Protein AF-A0A4D6EVY9-F1 (afdb_monomer_lite)

Foldseek 3Di:
DDDQDDDDPDVVCVVCVVVVHDLVVVCVVPVVSVVVVVRVVSSVCCCVVPPDPDDDDDDDPVVVVVVVVCCVVDPPPDPDDDDDDPPDPVPPPDD

pLDDT: mean 81.03, std 17.89, range [37.88, 96.25]

Organism: NCBI:txid425836

Radius of gyration: 22.59 Å; chains: 1; bounding box: 63×38×38 Å

InterPro domains:
  IPR000392 NifH/frxC family [PF00142] (1-73)
  IPR000392 NifH/frxC family [PTHR42864] (1-87)

Secondary structure (DSSP, 8-state):
----------HHHHHHHHHT--HHHHHTT-GGGHHHHHHHHHHHHHHHHS----------HHHHHHHHHHHHHS-TT-----------SSSS---

Structure (mmCIF, N/CA/C/O backbone):
data_AF-A0A4D6EVY9-F1
#
_entry.id   AF-A0A4D6EVY9-F1
#
loop_
_atom_site.group_PDB
_atom_site.id
_atom_site.type_symbol
_atom_site.label_atom_id
_atom_site.label_alt_id
_atom_site.label_comp_id
_atom_site.label_asym_id
_atom_site.label_entity_id
_atom_site.label_seq_id
_atom_site.pdbx_PDB_ins_code
_atom_site.Cartn_x
_atom_site.Cartn_y
_atom_site.Cartn_z
_atom_site.occupancy
_atom_site.B_iso_or_equiv
_atom_site.auth_seq_id
_atom_site.auth_comp_id
_atom_site.auth_asym_id
_atom_site.auth_atom_id
_atom_site.pdbx_PDB_model_num
ATOM 1 N N . MET A 1 1 ? 7.425 4.510 -15.401 1.00 80.62 1 MET A N 1
ATOM 2 C CA . MET A 1 1 ? 6.475 3.899 -14.455 1.00 80.62 1 MET A CA 1
ATOM 3 C C . MET A 1 1 ? 5.713 5.037 -13.797 1.00 80.62 1 MET A C 1
ATOM 5 O O . MET A 1 1 ? 6.380 5.954 -13.328 1.00 80.62 1 MET A O 1
ATOM 9 N N . PRO A 1 2 ? 4.381 5.067 -13.874 1.00 83.50 2 PRO A N 1
ATOM 10 C CA . PRO A 1 2 ? 3.562 6.061 -13.186 1.00 83.50 2 PRO A CA 1
ATOM 11 C C . PRO A 1 2 ? 3.502 5.772 -11.679 1.00 83.50 2 PRO A C 1
ATOM 13 O O . PRO A 1 2 ? 3.785 4.665 -11.220 1.00 83.50 2 PRO A O 1
ATOM 16 N N . VAL A 1 3 ? 3.188 6.812 -10.914 1.00 86.06 3 VAL A N 1
ATOM 17 C CA . VAL A 1 3 ? 2.993 6.738 -9.465 1.00 86.06 3 VAL A CA 1
ATOM 18 C C . VAL A 1 3 ? 1.491 6.748 -9.219 1.00 86.06 3 VAL A C 1
ATOM 20 O O . VAL A 1 3 ? 0.820 7.672 -9.668 1.00 86.06 3 VAL A O 1
ATOM 23 N N . ILE A 1 4 ? 0.989 5.716 -8.540 1.00 85.31 4 ILE A N 1
ATOM 24 C CA . ILE A 1 4 ? -0.441 5.547 -8.246 1.00 85.31 4 ILE A CA 1
ATOM 25 C C . ILE A 1 4 ? -0.839 6.484 -7.101 1.00 85.31 4 ILE A C 1
ATOM 27 O O . ILE A 1 4 ? -1.604 7.412 -7.310 1.00 85.31 4 ILE A O 1
ATOM 31 N N . GLU A 1 5 ? -0.237 6.308 -5.924 1.00 84.12 5 GLU A N 1
ATOM 32 C CA . GLU A 1 5 ? -0.518 7.117 -4.733 1.00 84.12 5 GLU A CA 1
ATOM 33 C C . GLU A 1 5 ? 0.757 7.294 -3.899 1.00 84.12 5 GLU A C 1
ATOM 35 O O . GLU A 1 5 ? 1.643 6.429 -3.909 1.00 84.12 5 GLU A O 1
ATOM 40 N N . VAL A 1 6 ? 0.849 8.401 -3.156 1.00 85.88 6 VAL A N 1
ATOM 41 C CA . VAL A 1 6 ? 1.964 8.665 -2.237 1.00 85.88 6 VAL A CA 1
ATOM 42 C C . VAL A 1 6 ? 1.455 8.616 -0.805 1.00 85.88 6 VAL A C 1
ATOM 44 O O . VAL A 1 6 ? 0.868 9.567 -0.291 1.00 85.88 6 VAL A O 1
ATOM 47 N N . LEU A 1 7 ? 1.738 7.507 -0.126 1.00 88.25 7 LEU A N 1
ATOM 48 C CA . LEU A 1 7 ? 1.386 7.354 1.278 1.00 88.25 7 LEU A CA 1
ATOM 49 C C . LEU A 1 7 ? 2.437 8.040 2.171 1.00 88.25 7 LEU A C 1
ATOM 51 O O . LEU A 1 7 ? 3.620 7.686 2.089 1.00 88.25 7 LEU A O 1
ATOM 55 N N . PRO A 1 8 ? 2.051 8.991 3.041 1.00 85.56 8 PRO A N 1
ATOM 56 C CA . PRO A 1 8 ? 2.985 9.570 3.994 1.00 85.56 8 PRO A CA 1
ATOM 57 C C . PRO A 1 8 ? 3.399 8.536 5.048 1.00 85.56 8 PRO A C 1
ATOM 59 O O . PRO A 1 8 ? 2.757 7.501 5.239 1.00 85.56 8 PRO A O 1
ATOM 62 N N . ILE A 1 9 ? 4.485 8.825 5.767 1.00 86.19 9 ILE A N 1
ATOM 63 C CA . ILE A 1 9 ? 4.936 7.981 6.877 1.00 86.19 9 ILE A CA 1
ATOM 64 C C . ILE A 1 9 ? 3.935 8.136 8.027 1.00 86.19 9 ILE A C 1
ATOM 66 O O . ILE A 1 9 ? 3.972 9.117 8.768 1.00 86.19 9 ILE A O 1
ATOM 70 N N . ILE A 1 10 ? 3.023 7.172 8.146 1.00 89.12 10 ILE A N 1
ATOM 71 C CA . ILE A 1 10 ? 1.969 7.157 9.160 1.00 89.12 10 ILE A CA 1
ATOM 72 C C . ILE A 1 10 ? 2.301 6.095 10.206 1.00 89.12 10 ILE A C 1
ATOM 74 O O . ILE A 1 10 ? 2.360 4.898 9.917 1.00 89.12 10 ILE A O 1
ATOM 78 N N . GLU A 1 11 ? 2.481 6.540 11.445 1.00 89.50 11 GLU A N 1
ATOM 79 C CA . GLU A 1 11 ? 2.864 5.683 12.569 1.00 89.50 11 GLU A CA 1
ATOM 80 C C . GLU A 1 11 ? 1.806 4.615 12.887 1.00 89.50 11 GLU A C 1
ATOM 82 O O . GLU A 1 11 ? 2.130 3.481 13.250 1.00 89.50 11 GLU A O 1
ATOM 87 N N . ASP A 1 12 ? 0.534 4.932 12.659 1.00 90.06 12 ASP A N 1
ATOM 88 C CA . ASP A 1 12 ? -0.581 4.019 12.904 1.00 90.06 12 ASP A CA 1
ATOM 89 C C . ASP A 1 12 ? -0.513 2.751 12.039 1.00 90.06 12 ASP A C 1
ATOM 91 O O . ASP A 1 12 ? -0.923 1.676 12.486 1.00 90.06 12 ASP A O 1
ATOM 95 N N . ILE A 1 13 ? 0.084 2.832 10.840 1.00 92.50 13 ILE A N 1
ATOM 96 C CA . ILE A 1 13 ? 0.347 1.660 9.987 1.00 92.50 13 ILE A CA 1
ATOM 97 C C . ILE A 1 13 ? 1.287 0.698 10.720 1.00 92.50 13 ILE A C 1
ATOM 99 O O . ILE A 1 13 ? 1.046 -0.510 10.776 1.00 92.50 13 ILE A O 1
ATOM 103 N N . ARG A 1 14 ? 2.353 1.226 11.333 1.00 93.56 14 ARG A N 1
ATOM 104 C CA . ARG A 1 14 ? 3.315 0.425 12.097 1.00 93.56 14 ARG A CA 1
ATOM 105 C C . ARG A 1 14 ? 2.648 -0.199 13.320 1.00 93.56 14 ARG A C 1
ATOM 107 O O . ARG A 1 14 ? 2.828 -1.391 13.576 1.00 93.56 14 ARG A O 1
ATOM 114 N N . VAL A 1 15 ? 1.851 0.579 14.054 1.00 91.94 15 VAL A N 1
ATOM 115 C CA . VAL A 1 15 ? 1.115 0.103 15.237 1.00 91.94 15 VAL A CA 1
ATOM 116 C C . VAL A 1 15 ? 0.123 -1.004 14.866 1.00 91.94 15 VAL A C 1
ATOM 118 O O . VAL A 1 15 ? 0.027 -1.997 15.591 1.00 91.94 15 VAL A O 1
ATOM 121 N N . SER A 1 16 ? -0.551 -0.894 13.719 1.00 94.06 16 SER A N 1
ATOM 122 C CA . SER A 1 16 ? -1.425 -1.939 13.169 1.00 94.06 16 SER A CA 1
ATOM 123 C C . SER A 1 16 ? -0.693 -3.274 13.003 1.00 94.06 16 SER A C 1
ATOM 125 O O . SER A 1 16 ? -1.193 -4.311 13.449 1.00 94.06 16 SER A O 1
ATOM 127 N N . ARG A 1 17 ? 0.539 -3.257 12.476 1.00 94.56 17 ARG A N 1
ATOM 128 C CA . ARG A 1 17 ? 1.363 -4.471 12.333 1.00 94.56 17 ARG A CA 1
ATOM 129 C C . ARG A 1 17 ? 1.757 -5.076 13.677 1.00 94.56 17 ARG A C 1
ATOM 131 O O . ARG A 1 17 ? 1.686 -6.291 13.822 1.00 94.56 17 ARG A O 1
ATOM 138 N N . VAL A 1 18 ? 2.108 -4.251 14.666 1.00 95.81 18 VAL A N 1
ATOM 139 C CA . VAL A 1 18 ? 2.434 -4.725 16.027 1.00 95.81 18 VAL A CA 1
ATOM 140 C C . VAL A 1 18 ? 1.217 -5.369 16.699 1.00 95.81 18 VAL A C 1
ATOM 142 O O . VAL A 1 18 ? 1.356 -6.364 17.404 1.00 95.81 18 VA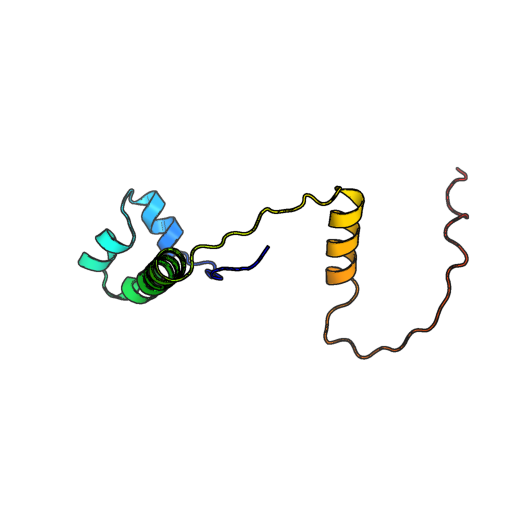L A O 1
ATOM 145 N N . LYS A 1 19 ? 0.017 -4.833 16.456 1.00 92.75 19 LYS A N 1
ATOM 146 C CA . LYS A 1 19 ? -1.243 -5.369 16.991 1.00 92.75 19 LYS A CA 1
ATOM 147 C C . LYS A 1 19 ? -1.777 -6.579 16.213 1.00 92.75 19 LYS A C 1
ATOM 149 O O . LYS A 1 19 ? -2.745 -7.186 16.665 1.00 92.75 19 LYS A O 1
ATOM 154 N N . GLY A 1 20 ? -1.188 -6.916 15.062 1.00 95.31 20 GLY A N 1
ATOM 155 C CA . GLY A 1 20 ? -1.646 -8.011 14.201 1.00 95.31 20 GLY A CA 1
ATOM 156 C C . GLY A 1 20 ? -3.037 -7.787 13.600 1.00 95.31 20 GLY A C 1
ATOM 157 O O . GLY A 1 20 ? -3.721 -8.756 13.290 1.00 95.31 20 GLY A O 1
ATOM 158 N N . LYS A 1 21 ? -3.464 -6.527 13.468 1.00 94.44 21 LYS A N 1
ATOM 159 C CA . LYS A 1 21 ? -4.783 -6.134 12.947 1.00 94.44 21 LYS A CA 1
ATOM 160 C C . LYS A 1 21 ? -4.625 -5.224 11.746 1.00 94.44 21 LYS A C 1
ATOM 162 O O . LYS A 1 21 ? -3.634 -4.503 11.653 1.00 94.44 21 LYS A O 1
ATOM 167 N N . THR A 1 22 ? -5.601 -5.207 10.851 1.00 94.19 22 THR A N 1
ATOM 168 C CA . THR A 1 22 ? -5.638 -4.215 9.769 1.00 94.19 22 THR A CA 1
ATOM 169 C C . THR A 1 22 ? -6.111 -2.857 10.288 1.00 94.19 22 THR A C 1
ATOM 171 O O . THR A 1 22 ? -6.766 -2.758 11.327 1.00 94.19 22 THR A O 1
ATOM 174 N N . LEU A 1 23 ? -5.804 -1.787 9.553 1.00 93.12 23 LEU A N 1
ATOM 175 C CA . LEU A 1 23 ? -6.300 -0.453 9.895 1.00 93.12 23 LEU A CA 1
ATOM 176 C C . LEU A 1 23 ? -7.830 -0.385 9.853 1.00 93.12 23 LEU A C 1
ATOM 178 O O . LEU A 1 23 ? -8.423 0.231 10.730 1.00 93.12 23 LEU A O 1
ATOM 182 N N . PHE A 1 24 ? -8.468 -1.088 8.913 1.00 94.69 24 PHE A N 1
ATOM 183 C CA . PHE A 1 24 ? -9.928 -1.174 8.821 1.00 94.69 24 PHE A CA 1
ATOM 184 C C . PHE A 1 24 ? -10.555 -1.825 10.062 1.00 94.69 24 PHE A C 1
ATOM 186 O O . PHE A 1 24 ? -11.587 -1.367 10.547 1.00 94.69 24 PHE A O 1
ATOM 193 N N . GLU A 1 25 ? -9.911 -2.848 10.627 1.00 93.94 25 GLU A N 1
ATOM 194 C CA . GLU A 1 25 ? -10.341 -3.453 11.894 1.00 93.94 25 GLU A CA 1
ATOM 195 C C . GLU A 1 25 ? -10.121 -2.508 13.081 1.00 93.94 25 GLU A C 1
ATOM 197 O O . GLU A 1 25 ? -10.961 -2.422 13.978 1.00 93.94 25 GLU A O 1
ATOM 202 N N . MET A 1 26 ? -8.994 -1.789 13.100 1.00 92.06 26 MET A N 1
A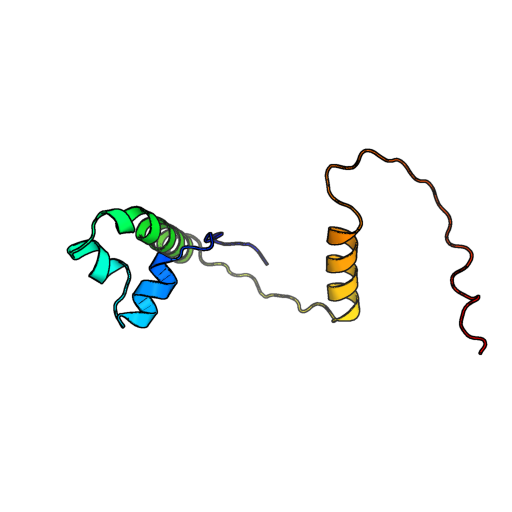TOM 203 C CA . MET A 1 26 ? -8.680 -0.839 14.169 1.00 92.06 26 MET A CA 1
ATOM 204 C C . MET A 1 26 ? -9.610 0.377 14.168 1.00 92.06 26 MET A C 1
ATOM 206 O O . MET A 1 26 ? -9.991 0.827 15.247 1.00 92.06 26 MET A O 1
ATOM 210 N N . VAL A 1 27 ? -10.046 0.847 12.995 1.00 93.94 27 VAL A N 1
ATOM 211 C CA . VAL A 1 27 ? -11.017 1.946 12.853 1.00 93.94 27 VAL A CA 1
ATOM 212 C C . VAL A 1 27 ? -12.327 1.663 13.587 1.00 93.94 27 VAL A C 1
ATOM 214 O O . VAL A 1 27 ? -12.939 2.591 14.111 1.00 93.94 27 VAL A O 1
ATOM 217 N N . GLY A 1 28 ? -12.737 0.394 13.696 1.00 89.50 28 GLY A N 1
ATOM 218 C CA . GLY A 1 28 ? -13.941 0.021 14.441 1.00 89.50 28 GLY A CA 1
ATOM 219 C C . GLY A 1 28 ? -13.883 0.385 15.931 1.00 89.50 28 GLY A C 1
ATOM 220 O O . GLY A 1 28 ? -14.917 0.644 16.538 1.00 89.50 28 GLY A O 1
ATOM 221 N N . SER A 1 29 ? -12.686 0.424 16.524 1.00 90.12 29 SER A N 1
ATOM 222 C CA . SER A 1 29 ? -12.468 0.878 17.909 1.00 90.12 29 SER A CA 1
ATOM 223 C C . SER A 1 29 ? -11.931 2.307 17.989 1.00 90.12 29 SER A C 1
ATOM 225 O O . SER A 1 29 ? -12.153 2.988 18.985 1.00 90.12 29 SER A O 1
ATOM 227 N N . GLU A 1 30 ? -11.222 2.758 16.955 1.00 91.25 30 GLU A N 1
ATOM 228 C CA . GLU A 1 30 ? -10.525 4.038 16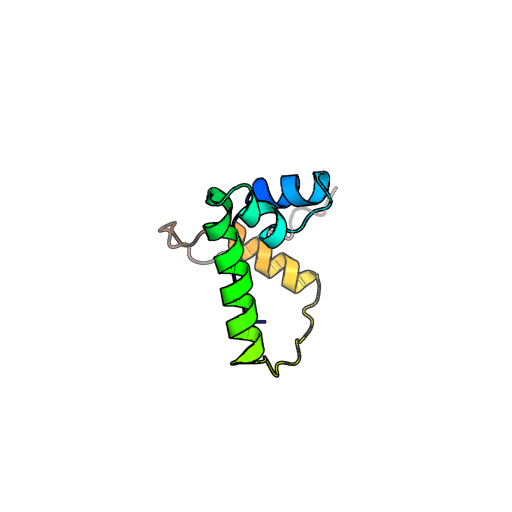.924 1.00 91.25 30 GLU A CA 1
ATOM 229 C C . GLU A 1 30 ? -10.825 4.792 15.611 1.00 91.25 30 GLU A C 1
ATOM 231 O O . GLU A 1 30 ? -10.057 4.728 14.646 1.00 91.25 30 GLU A O 1
ATOM 236 N N . PRO A 1 31 ? -11.948 5.534 15.547 1.00 92.31 31 PRO A N 1
ATOM 237 C CA . PRO A 1 31 ? -12.392 6.204 14.322 1.00 92.31 31 PRO A CA 1
ATOM 238 C C . PRO A 1 31 ? -11.431 7.279 13.796 1.00 92.31 31 PRO A C 1
ATOM 240 O O . PRO A 1 31 ? -11.545 7.685 12.639 1.00 92.31 31 PRO A O 1
ATOM 243 N N . SER A 1 32 ? -10.478 7.740 14.615 1.00 90.38 32 SER A N 1
ATOM 244 C CA . SER A 1 32 ? -9.436 8.683 14.194 1.00 90.38 32 SER A CA 1
ATOM 245 C C . SER A 1 32 ? -8.559 8.118 13.077 1.00 90.38 32 SER A C 1
ATOM 247 O O . SER A 1 32 ? -8.015 8.901 12.317 1.00 90.38 32 SER A O 1
ATOM 249 N N . LEU A 1 33 ? -8.475 6.794 12.905 1.00 90.00 33 LEU A N 1
ATOM 250 C CA . LEU A 1 33 ? -7.665 6.137 11.870 1.00 90.00 33 LEU A CA 1
ATOM 251 C C . LEU A 1 33 ? -8.318 6.123 10.478 1.00 90.00 33 LEU A C 1
ATOM 253 O O . LEU A 1 33 ? -7.720 5.660 9.503 1.00 90.00 33 LEU A O 1
ATOM 257 N N . ASN A 1 34 ? -9.546 6.634 10.356 1.00 91.88 34 ASN A N 1
ATOM 258 C CA . ASN A 1 34 ? -10.314 6.553 9.116 1.00 91.88 34 ASN A CA 1
ATOM 259 C C . ASN A 1 34 ? -9.671 7.359 7.968 1.00 91.88 34 ASN A C 1
ATOM 261 O O . ASN A 1 34 ? -9.820 6.998 6.804 1.00 91.88 34 ASN A O 1
ATOM 265 N N . TYR A 1 35 ? -8.894 8.408 8.273 1.00 90.25 35 TYR A N 1
ATOM 266 C CA . TYR A 1 35 ? -8.150 9.148 7.243 1.00 90.25 35 TYR A CA 1
ATOM 267 C C . TYR A 1 35 ? -7.104 8.268 6.543 1.00 90.25 35 TYR A C 1
ATOM 269 O O . TYR A 1 35 ? -6.927 8.390 5.337 1.00 90.25 35 TYR A O 1
ATOM 277 N N . VAL A 1 36 ? -6.460 7.346 7.269 1.00 90.56 36 VAL A N 1
ATOM 278 C CA . VAL A 1 36 ? -5.475 6.419 6.691 1.00 90.56 36 VAL A CA 1
ATOM 279 C C . VAL A 1 36 ? -6.160 5.429 5.757 1.00 90.56 36 VAL A C 1
ATOM 281 O O . VAL A 1 36 ? -5.644 5.101 4.694 1.00 90.56 36 VAL A O 1
ATOM 284 N N . CYS A 1 37 ? -7.352 4.971 6.147 1.00 92.19 37 CYS A N 1
ATOM 285 C CA . CYS A 1 37 ? -8.138 4.037 5.351 1.00 92.19 37 CYS A CA 1
ATOM 286 C C . CYS A 1 37 ? -8.556 4.639 4.007 1.00 92.19 37 CYS A C 1
ATOM 288 O O . CYS A 1 37 ? -8.595 3.907 3.022 1.00 92.19 37 CYS A O 1
ATOM 290 N N . LYS A 1 38 ? -8.798 5.957 3.942 1.00 91.75 38 LYS A N 1
ATOM 291 C CA . LYS A 1 38 ? -9.114 6.642 2.680 1.00 91.75 38 LYS A CA 1
ATOM 2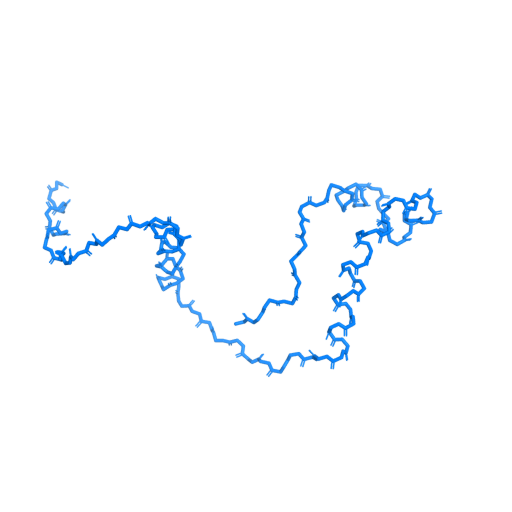92 C C . LYS A 1 38 ? -8.018 6.479 1.635 1.00 91.75 38 LYS A C 1
ATOM 294 O O . LYS A 1 38 ? -8.346 6.053 0.543 1.00 91.75 38 LYS A O 1
ATOM 299 N N . TYR A 1 39 ? -6.741 6.647 1.991 1.00 92.38 39 TYR A N 1
ATOM 300 C CA . TYR A 1 39 ? -5.642 6.417 1.041 1.00 92.38 39 TYR A CA 1
ATOM 301 C C . TYR A 1 39 ? -5.690 5.019 0.412 1.00 92.38 39 TYR A C 1
ATOM 303 O O . TYR A 1 39 ? -5.486 4.861 -0.785 1.00 92.38 39 TYR A O 1
ATOM 311 N N . TYR A 1 40 ? -5.986 3.986 1.206 1.00 93.19 40 TYR A N 1
ATOM 312 C CA . TYR A 1 40 ? -6.090 2.621 0.685 1.00 93.19 40 TYR A CA 1
ATOM 313 C C . TYR A 1 40 ? -7.338 2.397 -0.174 1.00 93.19 40 TYR A C 1
ATOM 315 O O . TYR A 1 40 ? -7.283 1.598 -1.108 1.00 93.19 40 TYR A O 1
ATOM 323 N N . LEU A 1 41 ? -8.446 3.079 0.129 1.00 94.00 41 LEU A N 1
ATOM 324 C CA . LEU A 1 41 ? -9.653 3.049 -0.698 1.00 94.00 41 LEU A CA 1
ATOM 325 C C . LEU A 1 41 ? -9.432 3.778 -2.025 1.00 94.00 41 LEU A C 1
ATOM 327 O O . LEU A 1 41 ? -9.773 3.229 -3.064 1.00 94.00 41 LEU A O 1
ATOM 331 N N . ASP A 1 42 ? -8.778 4.937 -2.000 1.00 91.81 42 ASP A N 1
ATOM 332 C CA . ASP A 1 42 ? -8.457 5.717 -3.196 1.00 91.81 42 ASP A CA 1
ATOM 333 C C . ASP A 1 42 ? -7.532 4.916 -4.137 1.00 91.81 42 ASP A C 1
ATOM 335 O O . ASP A 1 42 ? -7.787 4.820 -5.339 1.00 91.81 42 ASP A O 1
ATOM 339 N N . ILE A 1 43 ? -6.525 4.222 -3.583 1.00 92.50 43 ILE A N 1
ATOM 340 C CA . ILE A 1 43 ? -5.677 3.279 -4.336 1.00 92.50 43 ILE A CA 1
ATOM 341 C C . ILE A 1 43 ? -6.511 2.147 -4.943 1.00 92.50 43 ILE A C 1
ATOM 343 O O . ILE A 1 43 ? -6.312 1.781 -6.104 1.00 92.50 43 ILE A O 1
ATOM 347 N N . ALA A 1 44 ? -7.420 1.557 -4.162 1.00 93.69 44 ALA A N 1
ATOM 348 C CA . ALA A 1 44 ? -8.261 0.467 -4.641 1.00 93.69 44 ALA A CA 1
ATOM 349 C C . ALA A 1 44 ? -9.155 0.929 -5.800 1.00 93.69 44 ALA A C 1
ATOM 351 O O . ALA A 1 44 ? -9.213 0.256 -6.830 1.00 93.69 44 ALA A O 1
ATOM 352 N N . ASP A 1 45 ? -9.780 2.098 -5.672 1.00 93.50 45 ASP A N 1
ATOM 353 C CA . ASP A 1 45 ? -10.617 2.691 -6.712 1.00 93.50 45 ASP A CA 1
ATOM 354 C C . ASP A 1 45 ? -9.811 2.983 -7.985 1.00 93.50 45 ASP A C 1
ATOM 356 O O . ASP A 1 45 ? -10.273 2.688 -9.094 1.00 93.50 45 ASP A O 1
ATOM 360 N N . GLN A 1 46 ? -8.581 3.488 -7.861 1.00 89.62 46 GLN A N 1
ATOM 361 C CA . GLN A 1 46 ? -7.705 3.726 -9.010 1.00 89.62 46 GLN A CA 1
ATOM 362 C C . GLN A 1 46 ? -7.333 2.424 -9.731 1.00 89.62 46 GLN A C 1
ATOM 364 O O . GLN A 1 46 ? -7.449 2.350 -10.954 1.00 89.62 46 GLN A O 1
ATOM 369 N N . ILE A 1 47 ? -6.950 1.379 -8.992 1.00 90.50 47 ILE A N 1
ATOM 370 C CA . ILE A 1 47 ? -6.589 0.076 -9.575 1.00 90.50 47 ILE A CA 1
ATOM 371 C C . ILE A 1 47 ? -7.790 -0.565 -10.282 1.00 90.50 47 ILE A C 1
ATOM 373 O O . ILE A 1 47 ? -7.634 -1.156 -11.352 1.00 90.50 47 ILE A O 1
ATOM 377 N N . LEU A 1 48 ? -8.986 -0.455 -9.696 1.00 92.50 48 LEU A N 1
ATOM 378 C CA . LEU A 1 48 ? -10.209 -1.031 -10.255 1.00 92.50 48 LEU A CA 1
ATOM 379 C C . LEU A 1 48 ? -10.715 -0.264 -11.482 1.00 92.50 48 LEU A C 1
ATOM 381 O O . LEU A 1 48 ? -11.238 -0.880 -12.411 1.00 92.50 48 LEU A O 1
ATOM 385 N N . SER A 1 49 ? -10.582 1.063 -11.490 1.00 91.69 49 SER A N 1
ATOM 386 C CA . SER A 1 49 ? -11.102 1.914 -12.567 1.00 91.69 49 SER A CA 1
ATOM 387 C C . SER A 1 49 ? -10.141 2.067 -13.746 1.00 91.69 49 SER A C 1
ATOM 389 O O . SER A 1 49 ? -10.591 2.151 -14.890 1.00 91.69 49 SER A O 1
ATOM 391 N N . GLN A 1 50 ? -8.832 2.110 -13.490 1.00 85.25 50 GLN A N 1
ATOM 392 C CA . GLN A 1 50 ? -7.801 2.380 -14.492 1.00 85.25 50 GLN A CA 1
ATOM 393 C C . GLN A 1 50 ? -6.599 1.445 -14.296 1.00 85.25 50 GLN A C 1
ATOM 395 O O . GLN A 1 50 ? -5.525 1.888 -13.883 1.00 85.25 50 GLN A O 1
ATOM 400 N N . PRO A 1 51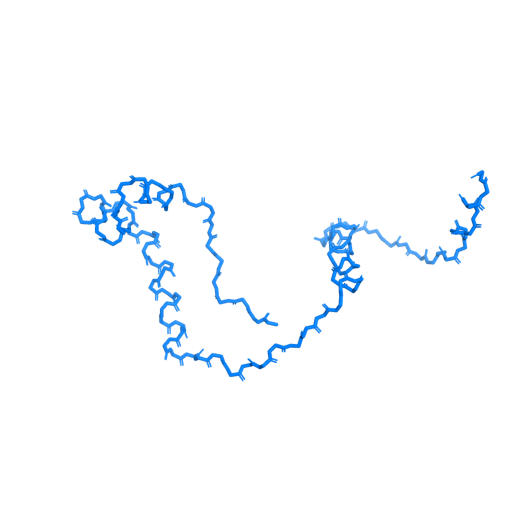 ? -6.747 0.142 -14.600 1.00 81.44 51 PRO A N 1
ATOM 401 C CA . PRO A 1 51 ? -5.631 -0.785 -14.517 1.00 81.44 51 PRO A CA 1
ATOM 402 C C . PRO A 1 51 ? -4.553 -0.398 -15.534 1.00 81.44 51 PRO A C 1
ATOM 404 O O . PRO A 1 51 ? -4.818 -0.219 -16.726 1.00 81.44 51 PRO A O 1
ATOM 407 N N . GLU A 1 52 ? -3.316 -0.277 -15.069 1.00 80.00 52 GLU A N 1
ATOM 408 C CA . GLU A 1 52 ? -2.206 0.097 -15.933 1.00 80.00 52 GLU A CA 1
ATOM 409 C C . GLU A 1 52 ? -1.781 -1.067 -16.836 1.00 80.00 52 GLU A C 1
ATOM 411 O O . GLU A 1 52 ? -1.439 -2.151 -16.370 1.00 80.00 52 GLU A O 1
ATOM 416 N N . GLY A 1 53 ? -1.764 -0.834 -18.149 1.00 82.69 53 GLY A N 1
ATOM 417 C CA . GLY A 1 53 ? -1.307 -1.800 -19.158 1.00 82.69 53 GLY A CA 1
ATOM 418 C C . GLY A 1 53 ? 0.158 -1.630 -19.570 1.00 82.69 53 GLY A C 1
ATOM 419 O O . GLY A 1 53 ? 0.527 -1.997 -20.686 1.00 82.69 53 GLY A O 1
ATOM 420 N N . ILE A 1 54 ? 0.985 -0.992 -18.739 1.00 86.12 54 ILE A N 1
ATOM 421 C CA . ILE A 1 54 ? 2.366 -0.660 -19.101 1.00 86.12 54 ILE A CA 1
ATOM 422 C C . ILE A 1 54 ? 3.318 -1.842 -18.887 1.00 86.12 54 ILE A C 1
ATOM 424 O O . ILE A 1 54 ? 3.297 -2.495 -17.850 1.00 86.12 54 ILE A O 1
ATOM 428 N N . VAL A 1 55 ? 4.217 -2.071 -19.849 1.00 88.69 55 VAL A N 1
ATOM 429 C CA . VAL A 1 55 ? 5.364 -2.980 -19.692 1.00 88.69 55 VAL A CA 1
ATOM 430 C C . VAL A 1 55 ? 6.582 -2.134 -19.310 1.00 88.69 55 VAL A C 1
ATOM 432 O O . VAL A 1 55 ? 7.046 -1.346 -20.145 1.00 88.69 55 VAL A O 1
ATOM 435 N N . PRO A 1 56 ? 7.093 -2.228 -18.066 1.00 88.88 56 PRO A N 1
ATOM 436 C CA . PRO A 1 56 ? 8.268 -1.473 -17.651 1.00 88.88 56 PRO A CA 1
ATOM 437 C C . PRO A 1 56 ? 9.491 -1.835 -18.498 1.00 88.88 56 PRO A C 1
ATOM 439 O O . PRO A 1 56 ? 9.685 -2.989 -18.871 1.00 88.88 56 PRO A O 1
ATOM 442 N N . LYS A 1 57 ? 10.329 -0.835 -18.782 1.00 91.00 57 LYS A N 1
ATOM 443 C CA . LYS A 1 57 ? 11.662 -1.042 -19.354 1.00 91.00 57 LYS A CA 1
ATOM 444 C C . LYS A 1 57 ? 12.684 -0.829 -18.253 1.00 91.00 57 LYS A C 1
ATOM 446 O O . LYS A 1 57 ? 12.686 0.228 -17.623 1.00 91.00 57 LYS A O 1
ATOM 451 N N . GLU A 1 58 ? 13.508 -1.840 -18.025 1.00 91.00 58 GLU A N 1
ATOM 452 C CA . GLU A 1 58 ? 14.591 -1.780 -17.051 1.00 91.00 58 GLU A CA 1
ATOM 453 C C . GLU A 1 58 ? 15.646 -0.753 -17.485 1.00 91.00 58 GLU A C 1
ATOM 455 O O . GLU A 1 58 ? 15.893 -0.558 -18.677 1.00 91.00 58 GLU A O 1
ATOM 460 N N . ILE A 1 59 ? 16.248 -0.082 -16.503 1.00 93.81 59 ILE A N 1
ATOM 461 C CA . ILE A 1 59 ? 17.318 0.904 -16.685 1.00 93.81 59 ILE A CA 1
ATOM 462 C C . ILE A 1 59 ? 18.580 0.325 -16.031 1.00 93.81 59 ILE A C 1
ATOM 464 O O . ILE A 1 59 ? 18.479 -0.178 -14.911 1.00 93.81 59 ILE A O 1
ATOM 468 N N . PRO A 1 60 ? 19.759 0.382 -16.678 1.00 96.25 60 PRO A N 1
ATOM 469 C CA . PRO A 1 60 ? 20.994 -0.125 -16.089 1.00 96.25 60 PRO A CA 1
ATOM 470 C C . PRO A 1 60 ? 21.448 0.732 -14.898 1.00 96.25 60 PRO A C 1
ATOM 472 O O . PRO A 1 60 ? 21.304 1.955 -14.911 1.00 96.25 60 PRO A O 1
ATOM 475 N N . ASP A 1 61 ? 22.092 0.108 -13.910 1.00 95.06 61 ASP A N 1
ATOM 476 C CA . ASP A 1 61 ? 22.511 0.749 -12.652 1.00 95.06 61 ASP A CA 1
ATOM 477 C C . ASP A 1 61 ? 23.249 2.075 -12.850 1.00 95.06 61 ASP A C 1
ATOM 479 O O . ASP A 1 61 ? 22.965 3.057 -12.171 1.00 95.06 61 ASP A O 1
ATOM 483 N N . ARG A 1 62 ? 24.174 2.145 -13.817 1.00 94.56 62 ARG A N 1
ATOM 484 C CA . ARG A 1 62 ? 24.920 3.378 -14.116 1.00 94.56 62 ARG A CA 1
ATOM 485 C C . ARG A 1 62 ? 23.989 4.547 -14.448 1.00 94.56 62 ARG A C 1
ATOM 487 O O . ARG A 1 62 ? 24.229 5.663 -13.993 1.00 94.56 62 ARG A O 1
ATOM 494 N N . GLU A 1 63 ? 22.963 4.299 -15.254 1.00 93.25 63 GLU A N 1
ATOM 495 C CA . GLU A 1 63 ? 21.982 5.315 -15.637 1.00 93.25 63 GLU A CA 1
ATOM 496 C C . GLU A 1 63 ? 21.057 5.650 -14.467 1.00 93.25 63 GLU A C 1
ATOM 498 O O . GLU A 1 63 ? 20.793 6.827 -14.229 1.00 93.25 63 GLU A O 1
ATOM 503 N N . LEU A 1 64 ? 20.648 4.647 -13.682 1.00 93.25 64 LEU A N 1
ATOM 504 C CA . LEU A 1 64 ? 19.852 4.850 -12.471 1.00 93.25 64 LEU A CA 1
ATOM 505 C C . LEU A 1 64 ? 20.582 5.745 -11.456 1.00 93.25 64 LEU A C 1
ATOM 507 O O . LEU A 1 64 ? 20.020 6.734 -10.986 1.00 93.25 64 LEU A O 1
ATOM 511 N N . PHE A 1 65 ? 21.846 5.444 -11.143 1.00 93.62 65 PHE A N 1
ATOM 512 C CA . PHE A 1 65 ? 22.648 6.239 -10.211 1.00 93.62 65 PHE A CA 1
ATOM 513 C C . PHE A 1 65 ? 22.936 7.644 -10.740 1.00 93.62 65 PHE A C 1
ATOM 515 O O . PHE A 1 65 ? 22.902 8.594 -9.957 1.00 93.62 65 PHE A O 1
ATOM 522 N N . SER A 1 66 ? 23.187 7.797 -12.046 1.00 93.00 66 SER A N 1
ATOM 523 C CA . SER A 1 66 ? 23.339 9.122 -12.660 1.00 93.00 66 SER A CA 1
ATOM 524 C C . SER A 1 66 ? 22.062 9.946 -12.501 1.00 93.00 66 SER A C 1
ATOM 526 O O . SER A 1 66 ? 22.128 11.067 -12.008 1.00 93.00 66 SER A O 1
ATOM 528 N N . LEU A 1 67 ? 20.901 9.365 -12.825 1.00 90.31 67 LEU A N 1
ATOM 529 C CA . LEU A 1 67 ? 19.599 10.027 -12.722 1.00 90.31 67 LEU A CA 1
ATOM 530 C C . LEU A 1 67 ? 19.306 10.495 -11.290 1.00 90.31 67 LEU A C 1
ATOM 532 O O . LEU A 1 67 ? 18.889 11.631 -11.076 1.00 90.31 67 LEU A O 1
ATOM 536 N N . LEU A 1 68 ? 19.539 9.624 -10.305 1.00 89.50 68 LEU A N 1
ATOM 537 C CA . LEU A 1 68 ? 19.353 9.965 -8.896 1.00 89.50 68 LEU A CA 1
ATOM 538 C C . LEU A 1 68 ? 20.331 11.060 -8.455 1.00 89.50 68 LEU A C 1
ATOM 540 O O . LEU A 1 68 ? 19.926 12.003 -7.780 1.00 89.50 68 LEU A O 1
ATOM 544 N N . SER A 1 69 ? 21.600 10.975 -8.863 1.00 89.88 69 SER A N 1
ATOM 545 C CA . SER A 1 69 ? 22.619 11.973 -8.508 1.00 89.88 69 SER A CA 1
ATOM 546 C C . SER A 1 69 ? 22.278 13.352 -9.069 1.00 89.88 69 SER A C 1
ATOM 548 O O . SER A 1 69 ? 22.378 14.343 -8.349 1.00 89.88 69 SER A O 1
ATOM 550 N N . ASP A 1 70 ? 21.804 13.419 -10.313 1.00 87.25 70 ASP A N 1
ATOM 551 C CA . ASP A 1 70 ? 21.380 14.669 -10.946 1.00 87.25 70 ASP A CA 1
ATOM 552 C C . ASP A 1 70 ? 20.215 15.334 -10.191 1.00 87.25 70 ASP A C 1
ATOM 554 O O . ASP A 1 70 ? 20.209 16.560 -10.044 1.00 87.25 70 ASP A O 1
ATOM 558 N N . LEU A 1 71 ? 19.275 14.540 -9.655 1.00 85.69 71 LEU A N 1
ATOM 559 C CA . LEU A 1 71 ? 18.161 15.021 -8.825 1.00 85.69 71 LEU A CA 1
ATOM 560 C C . LEU A 1 71 ? 18.629 15.595 -7.478 1.00 85.69 71 LEU A C 1
ATOM 562 O O . LEU A 1 71 ? 18.079 16.595 -7.018 1.00 85.69 71 LEU A O 1
ATOM 566 N N . TYR A 1 72 ? 19.645 14.995 -6.851 1.00 83.31 72 TYR A N 1
ATOM 567 C CA . TYR A 1 72 ? 20.203 15.497 -5.589 1.00 83.31 72 TYR A CA 1
ATOM 568 C C . TYR A 1 72 ? 21.090 16.733 -5.778 1.00 83.31 72 TYR A C 1
ATOM 570 O O . TYR A 1 72 ? 21.116 17.611 -4.914 1.00 83.31 72 TYR A O 1
ATOM 578 N N . LEU A 1 73 ? 21.830 16.804 -6.888 1.00 81.75 73 LEU A N 1
ATOM 579 C CA . LEU A 1 73 ? 22.813 17.861 -7.139 1.00 81.75 73 LEU A CA 1
ATOM 580 C C . LEU A 1 73 ? 22.202 19.128 -7.756 1.00 81.75 73 LEU A C 1
ATOM 582 O O . LEU A 1 73 ? 22.779 20.204 -7.603 1.00 81.75 73 LEU A O 1
ATOM 586 N N . ASN A 1 74 ? 21.036 19.029 -8.407 1.00 78.12 74 ASN A N 1
ATOM 587 C CA . ASN A 1 74 ? 20.329 20.164 -9.007 1.00 78.12 74 ASN A CA 1
ATOM 588 C C . ASN A 1 74 ? 18.917 20.325 -8.412 1.00 78.12 74 ASN A C 1
ATOM 590 O O . ASN A 1 74 ? 17.927 20.023 -9.086 1.00 78.12 74 ASN A O 1
ATOM 594 N N . PRO A 1 75 ? 18.781 20.814 -7.164 1.00 73.19 75 PRO A N 1
ATOM 595 C CA . PRO A 1 75 ? 17.470 21.031 -6.573 1.00 73.19 75 PRO A CA 1
ATOM 596 C C . PRO A 1 75 ? 16.686 22.065 -7.391 1.00 73.19 75 PRO A C 1
ATOM 598 O O . PRO A 1 75 ? 17.145 23.190 -7.623 1.00 73.19 75 PRO A O 1
ATOM 601 N N . ILE A 1 76 ? 15.484 21.676 -7.818 1.00 63.12 76 ILE A N 1
ATOM 602 C CA . ILE A 1 76 ? 14.519 22.531 -8.515 1.00 63.12 76 ILE A CA 1
ATOM 603 C C . ILE A 1 76 ? 14.109 23.643 -7.537 1.00 63.12 76 ILE A C 1
ATOM 605 O O . ILE A 1 76 ? 13.231 23.466 -6.700 1.00 63.12 76 ILE A O 1
ATOM 609 N N . GLY A 1 77 ? 14.827 24.767 -7.579 1.00 60.62 77 GLY A N 1
ATOM 610 C CA . GLY A 1 77 ? 14.677 25.880 -6.634 1.00 60.62 77 GLY A CA 1
ATOM 611 C C . GLY A 1 77 ? 15.932 26.742 -6.447 1.00 60.62 77 GLY A C 1
ATOM 612 O O . GLY A 1 77 ? 15.830 27.866 -5.962 1.00 60.62 77 GLY A O 1
ATOM 613 N N . GLY A 1 78 ? 17.111 26.272 -6.866 1.00 50.19 78 GLY A N 1
ATOM 614 C CA . GLY A 1 78 ? 18.342 27.066 -6.848 1.00 50.19 78 GLY A CA 1
ATOM 615 C C . GLY A 1 78 ? 18.530 27.874 -8.133 1.00 50.19 78 GLY A C 1
ATOM 616 O O . GLY A 1 78 ? 19.011 27.348 -9.133 1.00 50.19 78 GLY A O 1
ATOM 617 N N . GLY A 1 79 ? 18.181 29.162 -8.122 1.00 51.59 79 GLY A N 1
ATOM 618 C CA . GLY A 1 79 ? 18.551 30.082 -9.197 1.00 51.59 79 GLY A CA 1
ATOM 619 C C . GLY A 1 79 ? 20.074 30.156 -9.349 1.00 51.59 79 GLY A C 1
ATOM 620 O O . GLY A 1 79 ? 20.764 30.683 -8.483 1.00 51.59 79 GLY A O 1
ATOM 621 N N . GLY A 1 80 ? 20.608 29.633 -10.452 1.00 43.41 80 GLY A N 1
ATOM 622 C CA . GLY A 1 80 ? 22.042 29.669 -10.712 1.00 43.41 80 GLY A CA 1
ATOM 623 C C . GLY A 1 80 ? 22.392 29.185 -12.109 1.00 43.41 80 GLY A C 1
ATOM 624 O O . GLY A 1 80 ? 22.654 28.009 -12.325 1.00 43.41 80 GLY A O 1
ATOM 625 N N . GLN A 1 81 ? 22.439 30.111 -13.066 1.00 50.53 81 GLN A N 1
ATOM 626 C CA . GLN A 1 81 ? 23.122 29.892 -14.338 1.00 50.53 81 GLN A CA 1
ATOM 627 C C . GLN A 1 81 ? 24.560 29.420 -14.070 1.00 50.53 81 GLN A C 1
ATOM 629 O O . GLN A 1 81 ? 25.326 30.175 -13.473 1.00 50.53 81 GLN A O 1
ATOM 634 N N . LYS A 1 82 ? 24.981 28.255 -14.578 1.00 41.84 82 LYS A N 1
ATOM 635 C CA . LYS A 1 82 ? 26.402 28.026 -14.886 1.00 41.84 82 LYS A CA 1
ATOM 636 C C . LYS A 1 82 ? 26.591 27.310 -16.220 1.00 41.84 82 LYS A C 1
ATOM 638 O O . LYS A 1 82 ? 26.222 26.159 -16.414 1.00 41.84 82 LYS A O 1
ATOM 643 N N . LYS A 1 83 ? 27.192 28.067 -17.141 1.00 42.88 83 LYS A N 1
ATOM 644 C CA . LYS A 1 83 ? 27.812 27.623 -18.390 1.00 42.88 83 LYS A CA 1
ATOM 645 C C . LYS A 1 83 ? 28.967 26.641 -18.109 1.00 42.88 83 LYS A C 1
ATOM 647 O O . LYS A 1 83 ? 29.678 26.804 -17.125 1.00 42.88 83 LYS A O 1
ATOM 652 N N . LYS A 1 84 ? 29.129 25.693 -19.044 1.00 46.28 84 LYS A N 1
ATOM 653 C CA . LYS A 1 84 ? 30.285 24.839 -19.410 1.00 46.28 84 LYS A CA 1
ATOM 654 C C . LYS A 1 84 ? 31.576 24.944 -18.571 1.00 46.28 84 LYS A C 1
ATOM 656 O O . LYS A 1 84 ? 32.198 25.999 -18.553 1.00 46.28 84 LYS A O 1
ATOM 661 N N . ASN A 1 85 ? 32.069 23.791 -18.098 1.00 37.88 85 ASN A N 1
ATOM 662 C CA . ASN A 1 85 ? 33.458 23.359 -18.334 1.00 37.88 85 ASN A CA 1
ATOM 663 C C . ASN A 1 85 ? 33.610 21.841 -18.092 1.00 37.88 85 ASN A C 1
ATOM 665 O O . ASN A 1 85 ? 33.585 21.385 -16.954 1.00 37.88 85 ASN A O 1
ATOM 669 N N . GLN A 1 86 ? 33.750 21.060 -19.168 1.00 53.84 86 GLN A N 1
ATOM 670 C CA . GLN A 1 86 ? 34.212 19.666 -19.129 1.00 53.84 86 GLN A CA 1
ATOM 671 C C . GLN A 1 86 ? 35.717 19.645 -19.406 1.00 53.84 86 GLN A C 1
ATOM 673 O O . GLN A 1 86 ? 36.148 19.138 -20.431 1.00 53.84 86 GLN A O 1
ATOM 678 N N . GLU A 1 87 ? 36.528 20.219 -18.524 1.00 50.69 87 GLU A N 1
ATOM 679 C CA . GLU A 1 87 ? 37.980 20.038 -18.577 1.00 50.69 87 GLU A CA 1
ATOM 680 C C . GLU A 1 87 ? 38.488 19.898 -17.137 1.00 50.69 87 GLU A C 1
ATOM 682 O O . GLU A 1 87 ? 38.246 20.775 -16.311 1.00 50.69 87 GLU A O 1
ATOM 687 N N . ASN A 1 88 ? 39.168 18.776 -16.860 1.00 47.00 88 ASN A N 1
ATOM 688 C CA . ASN A 1 88 ? 39.878 18.398 -15.619 1.00 47.00 88 ASN A CA 1
ATOM 689 C C . ASN A 1 88 ? 39.223 17.390 -14.655 1.00 47.00 88 ASN A C 1
ATOM 691 O O . ASN A 1 88 ? 39.296 17.559 -13.441 1.00 47.00 88 ASN A O 1
ATOM 695 N N . LEU A 1 89 ? 38.732 16.255 -15.168 1.00 44.31 89 LEU A N 1
ATOM 696 C CA . LEU A 1 89 ? 38.587 15.027 -14.359 1.00 44.31 89 LEU A CA 1
ATOM 697 C C . LEU A 1 89 ? 39.495 13.871 -14.829 1.00 44.31 89 LEU A C 1
ATOM 699 O O . LEU A 1 89 ? 39.188 12.708 -14.607 1.00 44.31 89 LEU A O 1
ATOM 703 N N . LEU A 1 90 ? 40.622 14.180 -15.482 1.00 49.12 90 LEU A N 1
ATOM 704 C CA . LEU A 1 90 ? 41.660 13.196 -15.847 1.00 49.12 90 LEU A CA 1
ATOM 705 C C . LEU A 1 90 ? 42.947 13.330 -15.004 1.00 49.12 90 LEU A C 1
ATO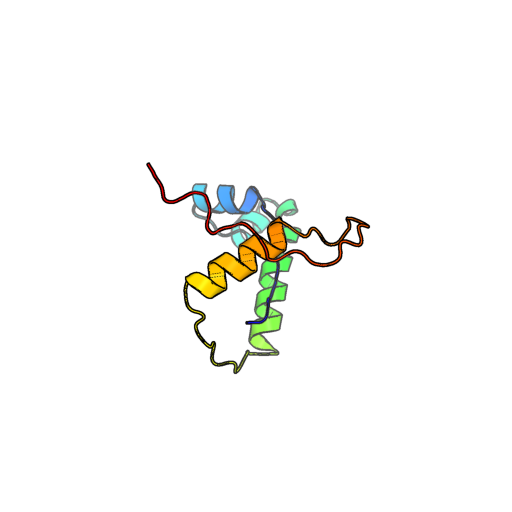M 707 O O . LEU A 1 90 ? 43.955 12.702 -15.309 1.00 49.12 90 LEU A O 1
ATOM 711 N N . GLY A 1 91 ? 42.931 14.135 -13.935 1.00 45.09 91 GLY A N 1
ATOM 712 C CA . GLY A 1 91 ? 44.124 14.454 -13.138 1.00 45.09 91 GLY A CA 1
ATOM 713 C C . GLY A 1 91 ? 44.340 13.646 -11.853 1.00 45.09 91 GLY A C 1
ATOM 714 O O . GLY A 1 91 ? 45.382 13.816 -11.233 1.00 45.09 91 GLY A O 1
ATOM 715 N N . PHE A 1 92 ? 43.403 12.789 -11.430 1.00 42.94 92 PHE A N 1
ATOM 716 C CA . PHE A 1 92 ? 43.468 12.142 -10.104 1.00 42.94 92 PHE A CA 1
ATOM 717 C C . PHE A 1 92 ? 43.808 10.642 -10.103 1.00 42.94 92 PHE A C 1
ATOM 719 O O . PHE A 1 92 ? 43.807 10.025 -9.044 1.00 42.94 92 PHE A O 1
ATOM 726 N N . THR A 1 93 ? 44.192 10.050 -11.239 1.00 46.62 93 THR A N 1
ATOM 727 C CA . THR A 1 93 ? 44.711 8.664 -11.288 1.00 46.62 93 THR A CA 1
ATOM 728 C C . THR A 1 93 ? 46.228 8.634 -11.489 1.00 46.62 93 THR A C 1
ATOM 730 O O . THR A 1 93 ? 46.754 8.001 -12.401 1.00 46.62 93 THR A O 1
ATOM 733 N N . ARG A 1 94 ? 46.950 9.345 -10.623 1.00 41.12 94 ARG A N 1
ATOM 734 C CA . ARG A 1 94 ? 48.350 9.046 -10.307 1.00 41.12 94 ARG A CA 1
ATOM 735 C C . ARG A 1 94 ? 48.567 9.286 -8.820 1.00 41.12 94 ARG A C 1
ATOM 737 O O . ARG A 1 94 ? 48.832 10.418 -8.433 1.00 41.12 94 ARG A O 1
ATOM 744 N N . ILE A 1 95 ? 48.419 8.218 -8.044 1.00 45.62 95 ILE A N 1
ATOM 745 C CA . ILE A 1 95 ? 49.317 7.724 -6.987 1.00 45.62 95 ILE A CA 1
ATOM 746 C C . ILE A 1 95 ? 49.030 6.226 -6.886 1.00 45.62 95 ILE A C 1
ATOM 748 O O . ILE A 1 95 ? 47.829 5.872 -6.885 1.00 45.62 95 ILE A O 1
#

Sequence (95 aa):
MPVIEVLPIIEDIRVSRVKGKTLFEMVGSEPSLNYVCKYYLDIADQILSQPEGIVPKEIPDRELFSLLSDLYLNPIGGGGQKKKNQENLLGFTRI